Protein AF-A0A6I2SN95-F1 (afdb_monomer_lite)

pLDDT: mean 90.96, std 5.45, range [68.56, 96.44]

Foldse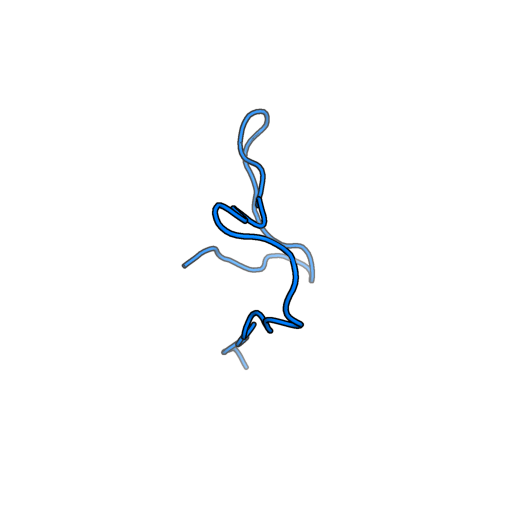ek 3Di:
DFDADPNHTDDDPPDDDDDDDDPDPDDDDDDDDDDDD

Secondary structure (DSSP, 8-state):
---EETTEE---TT-------SS-SS-----------

Structure (mmCIF, N/CA/C/O backbone):
data_AF-A0A6I2SN95-F1
#
_entry.id   AF-A0A6I2SN95-F1
#
loop_
_atom_site.group_PDB
_atom_site.id
_atom_site.type_symbol
_atom_site.label_atom_id
_atom_site.label_alt_id
_atom_site.label_comp_id
_atom_site.label_asym_id
_atom_site.label_entity_id
_atom_site.label_seq_id
_atom_site.pdbx_PDB_ins_code
_atom_site.Cartn_x
_atom_site.Cartn_y
_atom_site.Cartn_z
_atom_site.occupancy
_atom_site.B_iso_or_equiv
_atom_site.auth_seq_id
_atom_site.auth_comp_id
_atom_site.auth_asym_id
_atom_site.auth_atom_id
_atom_site.pdbx_PDB_model_num
ATOM 1 N N . ILE A 1 1 ? -1.203 -8.169 3.295 1.00 68.56 1 ILE A N 1
ATOM 2 C CA . ILE A 1 1 ? -2.4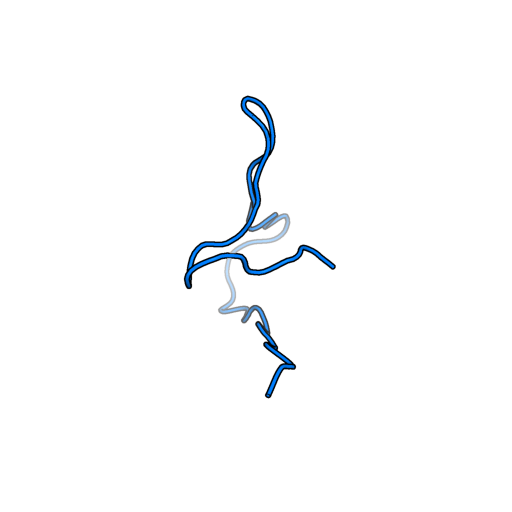52 -7.786 3.995 1.00 68.56 1 ILE A CA 1
ATOM 3 C C . ILE A 1 1 ? -2.024 -6.854 5.114 1.00 68.56 1 ILE A C 1
ATOM 5 O O . ILE A 1 1 ? -1.153 -7.243 5.881 1.00 68.56 1 ILE A O 1
ATOM 9 N N . LYS A 1 2 ? -2.511 -5.615 5.118 1.00 89.19 2 LYS A N 1
ATOM 10 C CA . LYS A 1 2 ? -2.201 -4.599 6.133 1.00 89.19 2 LYS A CA 1
ATOM 11 C C . LYS A 1 2 ? -3.505 -4.147 6.782 1.00 89.19 2 LYS A C 1
ATOM 13 O O . LYS A 1 2 ? -4.549 -4.237 6.138 1.00 89.19 2 LYS A O 1
ATOM 18 N N . ALA A 1 3 ? -3.428 -3.729 8.041 1.00 91.12 3 ALA A N 1
ATOM 19 C CA . ALA A 1 3 ? -4.580 -3.271 8.804 1.00 91.12 3 ALA A CA 1
ATOM 20 C C . ALA A 1 3 ? -4.964 -1.836 8.423 1.00 91.12 3 ALA A C 1
ATOM 22 O O . ALA A 1 3 ? -4.146 -1.076 7.895 1.00 91.12 3 ALA A O 1
ATOM 23 N N . ILE A 1 4 ? -6.218 -1.486 8.696 1.00 91.94 4 ILE A N 1
ATOM 24 C CA . ILE A 1 4 ? -6.707 -0.112 8.643 1.00 91.94 4 ILE A CA 1
ATOM 25 C C . ILE A 1 4 ? -7.135 0.268 10.057 1.00 91.94 4 ILE A C 1
ATOM 27 O O . ILE A 1 4 ? -8.004 -0.389 10.626 1.00 91.94 4 ILE A O 1
ATOM 31 N N . THR A 1 5 ? -6.559 1.342 10.590 1.00 92.00 5 THR A N 1
ATOM 32 C CA . THR A 1 5 ? -6.857 1.871 11.927 1.00 92.00 5 THR A CA 1
ATOM 33 C C . THR A 1 5 ? -7.246 3.340 11.787 1.00 92.00 5 THR A C 1
ATOM 35 O O . THR A 1 5 ? -6.529 4.117 11.159 1.00 92.00 5 THR A O 1
ATOM 38 N N . GLY A 1 6 ? -8.416 3.735 12.304 1.00 91.19 6 GLY A N 1
ATOM 39 C CA . GLY A 1 6 ? -8.902 5.122 12.194 1.00 91.19 6 GLY A CA 1
ATOM 40 C C . GLY A 1 6 ? -9.084 5.621 10.750 1.00 91.19 6 GLY A C 1
ATOM 41 O O . GLY A 1 6 ? -8.958 6.813 10.493 1.00 91.19 6 GLY A O 1
ATOM 42 N N . GLY A 1 7 ? -9.325 4.714 9.796 1.00 90.31 7 GLY A N 1
ATOM 43 C CA . GLY A 1 7 ? -9.432 5.039 8.368 1.00 90.31 7 GLY A CA 1
ATOM 44 C C . GLY A 1 7 ? -8.094 5.189 7.633 1.00 90.31 7 GLY A C 1
ATOM 45 O O . GLY A 1 7 ? -8.098 5.484 6.439 1.00 90.31 7 GLY A O 1
ATOM 46 N N . ALA A 1 8 ? -6.958 4.955 8.298 1.00 91.75 8 ALA A N 1
ATOM 47 C CA . ALA A 1 8 ? -5.629 5.006 7.695 1.00 91.75 8 ALA A CA 1
ATOM 48 C C . ALA A 1 8 ? -5.009 3.608 7.563 1.00 91.75 8 ALA A C 1
ATOM 50 O O . ALA A 1 8 ? -5.159 2.764 8.445 1.00 91.75 8 ALA A O 1
ATOM 51 N N . LEU A 1 9 ? -4.291 3.368 6.461 1.00 93.69 9 LEU A N 1
ATOM 52 C CA . LEU A 1 9 ? -3.493 2.156 6.275 1.00 93.69 9 LEU A CA 1
ATOM 53 C C . LEU A 1 9 ? -2.310 2.179 7.248 1.00 93.69 9 LEU A C 1
ATOM 55 O O . LEU A 1 9 ? -1.490 3.095 7.194 1.00 93.69 9 LEU A O 1
ATOM 59 N N . GLU A 1 10 ? -2.196 1.166 8.100 1.00 94.75 10 GLU A N 1
ATOM 60 C CA . GLU A 1 10 ? -1.071 1.063 9.028 1.00 94.75 10 GLU A CA 1
ATOM 61 C C . GLU A 1 10 ? 0.203 0.643 8.294 1.00 94.75 10 GLU A C 1
ATOM 63 O O . GLU A 1 10 ? 0.398 -0.522 7.928 1.00 94.75 10 GLU A O 1
ATOM 68 N N . LEU A 1 11 ? 1.084 1.618 8.095 1.00 95.44 11 LEU A N 1
ATOM 69 C CA . LEU A 1 11 ? 2.441 1.435 7.607 1.00 95.44 11 LEU A CA 1
ATOM 70 C C . LEU A 1 11 ? 3.414 1.913 8.688 1.00 95.44 11 LEU A C 1
ATOM 72 O O . LEU A 1 11 ? 3.246 2.991 9.258 1.00 95.44 11 LEU A O 1
ATOM 76 N N . GLY A 1 12 ? 4.432 1.109 8.974 1.00 94.12 12 GLY A N 1
ATOM 77 C CA . GLY A 1 12 ? 5.566 1.514 9.792 1.00 94.12 12 GLY A CA 1
ATOM 78 C C . GLY A 1 12 ? 6.425 2.579 9.095 1.00 94.12 12 GLY A C 1
ATOM 79 O O . GLY A 1 12 ? 6.267 2.827 7.900 1.00 94.12 12 GLY A O 1
ATOM 80 N N . PRO A 1 13 ? 7.397 3.176 9.807 1.00 95.94 13 PRO A N 1
ATOM 81 C CA . PRO A 1 13 ? 8.185 4.316 9.318 1.00 95.94 13 PRO A CA 1
ATOM 82 C C . PRO A 1 13 ? 9.000 4.033 8.046 1.00 95.94 13 PRO A C 1
ATOM 84 O O . PRO A 1 13 ? 9.407 4.963 7.360 1.00 95.94 13 PRO A O 1
ATOM 87 N N . TRP A 1 14 ? 9.230 2.757 7.730 1.00 96.44 14 TRP A N 1
ATOM 88 C CA . TRP A 1 14 ? 9.994 2.307 6.563 1.00 96.44 14 TRP A CA 1
ATOM 89 C C . TRP A 1 14 ? 9.165 1.464 5.591 1.00 96.44 14 TRP A C 1
ATOM 91 O O . TRP A 1 14 ? 9.709 0.889 4.650 1.00 96.44 14 TRP A O 1
ATOM 101 N N . GLU A 1 15 ? 7.859 1.335 5.825 1.00 95.62 15 GLU A N 1
ATOM 102 C CA . GLU A 1 15 ? 6.987 0.532 4.976 1.00 95.62 15 GLU A CA 1
ATOM 103 C C . GLU A 1 15 ? 6.328 1.402 3.911 1.00 95.62 15 GLU A C 1
ATOM 105 O O . GLU A 1 15 ? 5.757 2.452 4.196 1.00 95.62 15 GLU A O 1
ATOM 110 N N . GLN A 1 16 ? 6.369 0.936 2.666 1.00 93.75 16 GLN A N 1
ATOM 111 C CA . GLN A 1 16 ? 5.782 1.638 1.534 1.00 93.75 16 GLN A CA 1
ATOM 112 C C . GLN A 1 16 ? 5.222 0.630 0.527 1.00 93.75 16 GLN A C 1
ATOM 114 O O . GLN A 1 16 ? 5.778 -0.449 0.319 1.00 93.75 16 GLN A O 1
ATOM 119 N N . VAL A 1 17 ? 4.092 0.975 -0.096 1.00 93.19 17 VAL A N 1
ATOM 120 C CA . VAL A 1 17 ? 3.465 0.161 -1.143 1.00 93.19 17 VAL A CA 1
ATOM 121 C C . VAL A 1 17 ? 3.974 0.630 -2.499 1.00 93.19 17 VAL A C 1
ATOM 123 O O . VAL A 1 17 ? 3.823 1.797 -2.855 1.00 93.19 17 VAL A O 1
ATOM 126 N N . PHE A 1 18 ? 4.549 -0.290 -3.270 1.00 93.69 18 PHE A N 1
ATOM 127 C CA . PHE A 1 18 ? 5.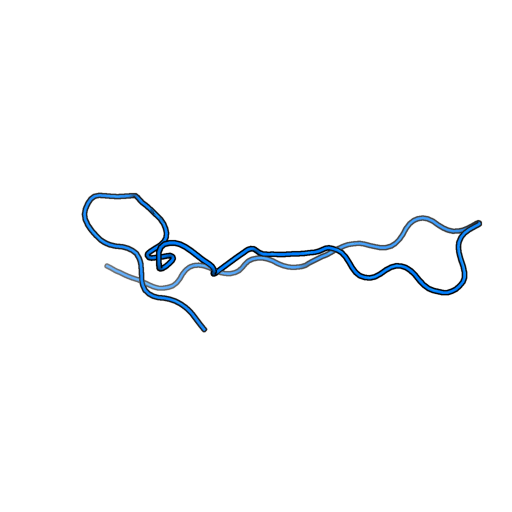064 -0.012 -4.606 1.00 93.69 18 PHE A CA 1
ATOM 128 C C . PHE A 1 18 ? 4.259 -0.751 -5.665 1.00 93.69 18 PHE A C 1
ATOM 130 O O . PHE A 1 18 ? 3.906 -1.920 -5.507 1.00 93.69 18 PHE A O 1
ATOM 137 N N . TYR A 1 19 ? 4.030 -0.076 -6.789 1.00 93.31 19 TYR A N 1
ATOM 138 C CA . TYR A 1 19 ? 3.655 -0.748 -8.021 1.00 93.31 19 TYR A CA 1
ATOM 139 C C . TYR A 1 19 ? 4.931 -1.169 -8.762 1.00 93.31 19 TYR A C 1
ATOM 141 O O . TYR A 1 19 ? 5.577 -0.351 -9.414 1.00 93.31 19 TYR A O 1
ATOM 149 N N . GLY A 1 20 ? 5.315 -2.439 -8.622 1.00 92.50 20 GLY A N 1
ATOM 150 C CA . GLY A 1 20 ? 6.458 -3.013 -9.334 1.00 92.50 20 GLY A CA 1
ATOM 151 C C . GLY A 1 20 ? 6.102 -3.358 -10.781 1.00 92.50 20 GLY A C 1
ATOM 152 O O . GLY A 1 20 ? 5.531 -4.414 -11.045 1.00 92.50 20 GLY A O 1
ATOM 153 N N . GLU A 1 21 ? 6.426 -2.472 -11.721 1.00 94.00 21 GLU A N 1
ATOM 154 C CA . GLU A 1 21 ? 6.309 -2.715 -13.163 1.00 94.00 21 GLU A CA 1
ATOM 155 C C . GLU A 1 21 ? 7.663 -3.123 -13.750 1.00 94.00 21 GLU A C 1
ATOM 157 O O . GLU A 1 21 ? 8.653 -2.427 -13.549 1.00 94.00 21 GLU A O 1
ATOM 162 N N . TYR A 1 22 ? 7.694 -4.220 -14.508 1.00 89.44 22 TYR A N 1
ATOM 163 C CA . TYR A 1 22 ? 8.941 -4.830 -14.995 1.00 89.44 22 TYR A CA 1
ATOM 164 C C . TYR A 1 22 ? 9.007 -5.005 -16.520 1.00 89.44 22 TYR A C 1
ATOM 166 O O . TYR A 1 22 ? 10.052 -5.375 -17.038 1.00 89.44 22 TYR A O 1
ATOM 174 N N . ASP A 1 23 ? 7.912 -4.756 -17.245 1.00 90.31 23 ASP A N 1
ATOM 175 C CA . ASP A 1 23 ? 7.810 -5.052 -18.690 1.00 90.31 23 ASP A CA 1
ATOM 176 C C . ASP A 1 23 ? 7.185 -3.895 -19.497 1.00 90.31 23 ASP A C 1
ATOM 178 O O . ASP A 1 23 ? 7.292 -3.825 -20.718 1.00 90.31 23 ASP A O 1
ATOM 182 N N . GLY A 1 24 ? 6.583 -2.915 -18.815 1.00 85.12 24 GLY A N 1
ATOM 183 C CA . GLY A 1 24 ? 6.121 -1.670 -19.427 1.00 85.12 24 GLY A CA 1
ATOM 184 C C . GLY A 1 24 ? 5.149 -1.865 -20.600 1.00 85.12 24 GLY A C 1
ATOM 185 O O . GLY A 1 24 ? 4.538 -2.917 -20.773 1.00 85.12 24 GLY A O 1
ATOM 186 N N . LYS A 1 25 ? 4.957 -0.796 -21.386 1.00 81.00 25 LYS A N 1
ATOM 187 C CA . LYS A 1 25 ? 4.269 -0.767 -22.700 1.00 81.00 25 LYS A CA 1
ATOM 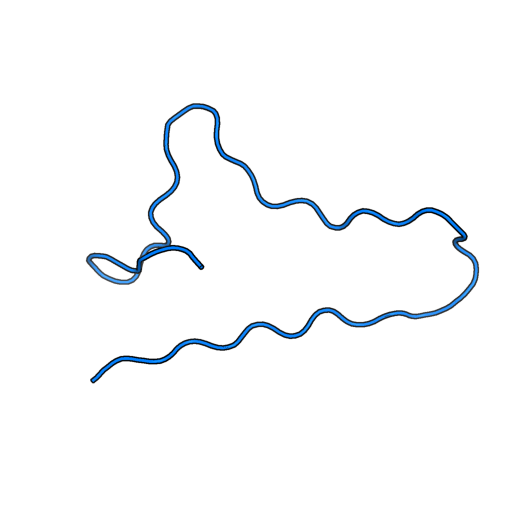188 C C . LYS A 1 25 ? 2.815 -1.269 -22.768 1.00 81.00 25 LYS A C 1
ATOM 190 O O . LYS A 1 25 ? 2.208 -1.204 -23.833 1.00 81.00 25 LYS A O 1
ATOM 195 N N . ARG A 1 26 ? 2.216 -1.705 -21.659 1.00 91.00 26 ARG A N 1
ATOM 196 C CA . ARG A 1 26 ? 0.804 -2.097 -21.574 1.00 91.00 26 ARG A CA 1
ATOM 197 C C . ARG A 1 26 ? 0.161 -1.605 -20.288 1.00 91.00 26 ARG A C 1
ATOM 199 O O . ARG A 1 26 ? 0.792 -1.553 -19.237 1.00 91.00 26 ARG A O 1
ATOM 206 N N . ARG A 1 27 ? -1.134 -1.299 -20.358 1.00 88.62 27 ARG A N 1
ATOM 207 C CA . ARG A 1 27 ? -1.920 -0.915 -19.184 1.00 88.62 27 ARG A CA 1
ATOM 208 C C . ARG A 1 27 ? -2.150 -2.144 -18.304 1.00 88.62 27 ARG A C 1
ATOM 210 O O . ARG A 1 27 ? -2.857 -3.066 -18.711 1.00 88.62 27 ARG A O 1
ATOM 217 N N . LYS A 1 28 ? -1.584 -2.158 -17.097 1.00 93.00 28 LYS A N 1
ATOM 218 C CA . LYS A 1 28 ? -1.925 -3.144 -16.058 1.00 93.00 28 LYS A CA 1
ATOM 219 C C . LYS A 1 28 ? -2.727 -2.468 -14.945 1.00 93.00 28 LYS A C 1
ATOM 221 O O . LYS A 1 28 ? -2.823 -1.244 -14.885 1.00 93.00 28 LYS A O 1
ATOM 226 N N . ARG A 1 29 ? -3.385 -3.279 -14.122 1.00 94.12 29 ARG A N 1
ATOM 227 C CA . ARG A 1 29 ? -4.270 -2.831 -13.041 1.00 94.12 29 ARG A CA 1
ATOM 228 C C . 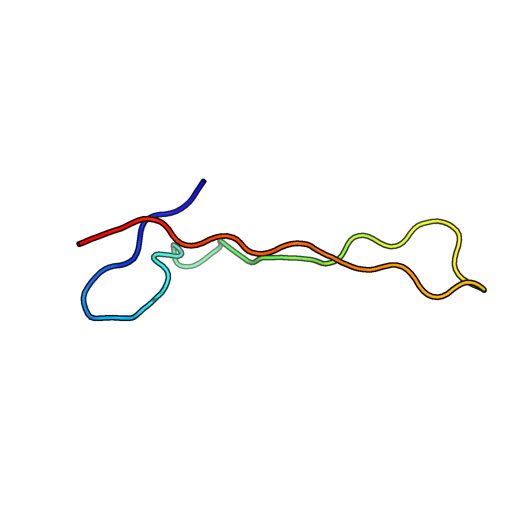ARG A 1 29 ? -3.868 -3.529 -11.750 1.00 94.12 29 ARG A C 1
ATOM 230 O O . ARG A 1 29 ? -3.509 -4.703 -11.785 1.00 94.12 29 ARG A O 1
ATOM 237 N N . VAL A 1 30 ? -3.970 -2.807 -10.641 1.00 93.62 30 VAL A N 1
ATOM 238 C CA . VAL A 1 30 ? -3.808 -3.341 -9.286 1.00 93.62 30 VAL A CA 1
ATOM 239 C C . VAL A 1 30 ? -5.190 -3.427 -8.652 1.00 93.62 30 VAL A C 1
ATOM 241 O O . VAL A 1 30 ? -5.980 -2.492 -8.772 1.00 93.62 30 VAL A O 1
ATOM 244 N N . LEU A 1 31 ? -5.489 -4.550 -8.003 1.00 95.25 31 LEU A N 1
ATOM 245 C CA . LEU A 1 31 ? -6.708 -4.714 -7.222 1.00 95.25 31 LEU A CA 1
ATOM 246 C C . LEU A 1 31 ? -6.411 -4.362 -5.766 1.00 95.25 31 LEU A C 1
ATOM 248 O O . LEU A 1 31 ? -5.527 -4.957 -5.153 1.00 95.25 31 LEU A O 1
ATOM 252 N N . VAL A 1 32 ? -7.187 -3.437 -5.212 1.00 93.06 32 VAL A N 1
ATOM 253 C CA . VAL A 1 32 ? -7.200 -3.151 -3.778 1.00 93.06 32 VAL A CA 1
ATOM 254 C C . VAL A 1 32 ? -8.544 -3.613 -3.236 1.00 93.06 32 VAL A C 1
ATOM 256 O O . VAL A 1 32 ? -9.588 -3.249 -3.772 1.00 93.06 32 VAL A O 1
ATOM 259 N N . LYS A 1 33 ? -8.514 -4.443 -2.194 1.00 93.81 33 LYS A N 1
ATOM 260 C CA . LYS A 1 33 ? -9.711 -4.938 -1.515 1.00 93.81 33 LYS A CA 1
ATOM 261 C C . LYS A 1 33 ? -9.596 -4.631 -0.030 1.00 93.81 33 LYS A C 1
ATOM 263 O O . LYS A 1 33 ? -8.630 -5.047 0.605 1.00 93.81 33 LYS A O 1
ATOM 268 N N . ILE A 1 34 ? -10.591 -3.925 0.491 1.00 91.31 34 ILE A N 1
ATOM 269 C CA . ILE A 1 34 ? -10.754 -3.631 1.914 1.00 91.31 34 ILE A CA 1
ATOM 270 C C . ILE A 1 34 ? -11.892 -4.511 2.423 1.00 91.31 34 ILE A C 1
ATOM 272 O O . ILE A 1 34 ? -12.908 -4.663 1.744 1.00 91.31 34 ILE A O 1
ATOM 276 N N . ILE A 1 35 ? -11.691 -5.134 3.577 1.00 90.62 35 ILE A N 1
ATOM 277 C CA . ILE A 1 35 ? -12.702 -5.936 4.263 1.00 90.62 35 ILE A CA 1
ATOM 278 C C . ILE A 1 35 ? -12.675 -5.490 5.722 1.00 90.62 35 ILE A C 1
ATOM 280 O O . ILE A 1 35 ? -11.609 -5.486 6.335 1.00 90.62 35 ILE A O 1
ATOM 284 N N . GLY A 1 36 ? -13.831 -5.096 6.232 1.00 86.44 36 GLY A N 1
ATOM 285 C CA . GLY A 1 36 ? -14.059 -4.592 7.581 1.00 86.44 36 GLY A CA 1
ATOM 286 C C . GLY A 1 36 ? -15.557 -4.353 7.769 1.00 86.44 36 GLY A C 1
ATOM 287 O O . GLY A 1 36 ? -16.297 -4.404 6.782 1.00 86.44 36 GLY A O 1
ATOM 288 N N . GLU A 1 37 ? -15.986 -4.158 9.011 1.00 76.38 37 GLU A N 1
ATOM 289 C CA . GLU A 1 37 ? -17.343 -3.703 9.350 1.00 76.38 37 GLU A CA 1
ATOM 290 C C . GLU A 1 37 ? -17.430 -2.173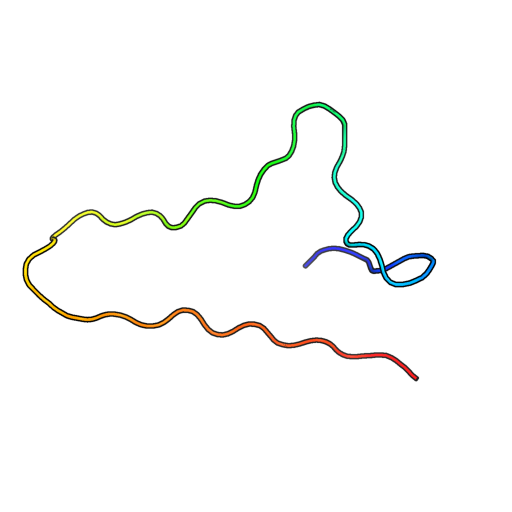 9.306 1.00 76.38 37 GLU A C 1
ATOM 292 O O . GLU A 1 37 ? -16.416 -1.520 9.656 1.00 76.38 37 GLU A O 1
#

Radius of gyration: 13.41 Å; chains: 1; bounding box: 27×13×35 Å

Sequence (37 aa):
IKAITGGALELGPWEQVFYGEYDGKRRKRVLVKIIGE